Protein AF-A0A0B5DW13-F1 (afdb_monomer_lite)

Secondary structure (DSSP, 8-state):
--------------SSHHHHHHHHHHHHHHHHHHHHT---HHHHHTT----SHHHHHHHHHHHHHHHHHHTS-SS---

Radius of gyration: 16.22 Å; chains: 1; bounding box: 40×35×44 Å

Sequence (78 aa):
MSDFPEHHFRELKMNTPLFNITVALSIIQSHILASDSALDPHMMWGGNHIKDDGLEAAVALLAPVIDVLEDLSWEGEK

Structure (mmCIF, N/CA/C/O backbone):
data_AF-A0A0B5DW13-F1
#
_entry.id   AF-A0A0B5DW13-F1
#
loop_
_atom_site.group_PDB
_atom_site.id
_atom_site.type_symbol
_atom_site.label_atom_id
_atom_site.label_alt_id
_atom_site.label_comp_id
_atom_site.label_asym_id
_atom_site.label_entity_id
_atom_site.label_seq_id
_atom_site.pdbx_PDB_ins_code
_atom_site.Cartn_x
_atom_site.Cartn_y
_atom_site.Cartn_z
_atom_site.occupancy
_atom_site.B_iso_or_equiv
_atom_site.auth_seq_id
_atom_site.auth_comp_id
_atom_site.auth_asym_id
_atom_site.auth_atom_id
_atom_site.pdbx_PDB_model_num
ATOM 1 N N . MET A 1 1 ? -7.489 -20.989 -28.091 1.00 43.53 1 MET A N 1
ATOM 2 C CA . MET A 1 1 ? -8.120 -20.669 -26.799 1.00 43.53 1 MET A CA 1
ATOM 3 C C . MET A 1 1 ? -6.956 -20.514 -25.848 1.00 43.53 1 MET A C 1
ATOM 5 O O . MET A 1 1 ? -6.281 -21.496 -25.586 1.00 43.53 1 MET A O 1
ATOM 9 N N . SER A 1 2 ? -6.558 -19.272 -25.597 1.0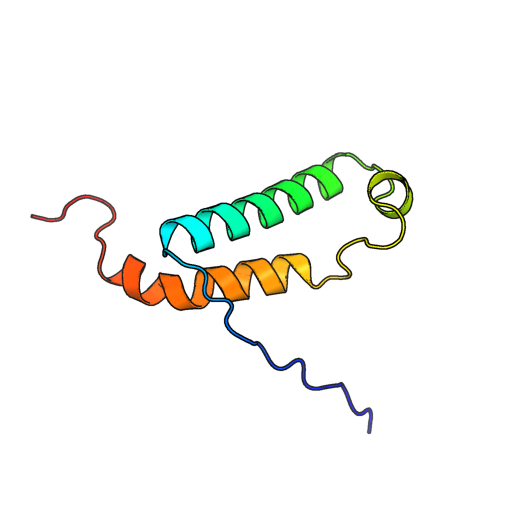0 42.19 2 SER A N 1
ATOM 10 C CA . SER A 1 2 ? -5.326 -18.955 -24.875 1.00 42.19 2 SER A CA 1
ATOM 11 C C . SER A 1 2 ? -5.627 -19.057 -23.385 1.00 42.19 2 SER A C 1
ATOM 13 O O . SER A 1 2 ? -6.434 -18.271 -22.894 1.00 42.19 2 SER A O 1
ATOM 15 N N . ASP A 1 3 ? -5.025 -20.029 -22.702 1.00 49.66 3 ASP A N 1
ATOM 16 C CA . ASP A 1 3 ? -5.040 -20.116 -21.242 1.00 49.66 3 ASP A CA 1
ATOM 17 C C . ASP A 1 3 ? -4.250 -18.923 -20.692 1.00 49.66 3 ASP A C 1
ATOM 19 O O . ASP A 1 3 ? -3.018 -18.925 -20.669 1.00 49.66 3 ASP A O 1
ATOM 23 N N . PHE A 1 4 ? -4.958 -17.860 -20.316 1.00 50.00 4 PHE A N 1
ATOM 24 C CA . PHE A 1 4 ? -4.381 -16.833 -19.461 1.00 50.00 4 PHE A CA 1
ATOM 25 C C . PHE A 1 4 ? -4.289 -17.424 -18.051 1.00 50.00 4 PHE A C 1
ATOM 27 O O . PHE A 1 4 ? -5.299 -17.931 -17.561 1.00 50.00 4 PHE A O 1
ATOM 34 N N . PRO A 1 5 ? -3.115 -17.405 -17.398 1.00 53.22 5 PRO A N 1
ATOM 35 C CA . PRO A 1 5 ? -3.023 -17.838 -16.014 1.00 53.22 5 PRO A CA 1
ATOM 36 C C . PRO A 1 5 ? -3.924 -16.936 -15.164 1.00 53.22 5 PRO A C 1
ATOM 38 O O . PRO A 1 5 ? -3.785 -15.713 -15.190 1.00 53.22 5 PRO A O 1
ATOM 41 N N . GLU A 1 6 ? -4.870 -17.535 -14.439 1.00 54.31 6 GLU A N 1
ATOM 42 C CA . GLU A 1 6 ? -5.655 -16.837 -13.422 1.00 54.31 6 GLU A CA 1
ATOM 43 C C . GLU A 1 6 ? -4.682 -16.307 -12.361 1.00 54.31 6 GLU A C 1
ATOM 45 O O . GLU A 1 6 ? -4.162 -17.057 -11.532 1.00 54.31 6 GLU A O 1
ATOM 50 N N . HIS A 1 7 ? -4.390 -15.006 -12.406 1.00 53.88 7 HIS A N 1
ATOM 51 C CA . HIS A 1 7 ? -3.706 -14.321 -11.319 1.00 53.88 7 HIS A CA 1
ATOM 52 C C . HIS A 1 7 ? -4.636 -14.347 -10.102 1.00 53.88 7 HIS A C 1
ATOM 54 O O . HIS A 1 7 ? -5.569 -13.555 -9.979 1.00 53.88 7 HIS A O 1
ATOM 60 N N . HIS A 1 8 ? -4.423 -15.319 -9.216 1.00 57.41 8 HIS A N 1
ATOM 61 C CA . HIS A 1 8 ? -5.130 -15.393 -7.947 1.00 57.41 8 HIS A CA 1
ATOM 62 C C . HIS A 1 8 ? -4.649 -14.257 -7.046 1.00 57.41 8 HIS A C 1
ATOM 64 O O . HIS A 1 8 ? -3.588 -14.349 -6.427 1.00 57.41 8 HIS A O 1
ATOM 70 N N . PHE A 1 9 ? -5.451 -13.196 -6.958 1.00 61.59 9 PHE A N 1
ATOM 71 C CA . PHE A 1 9 ? -5.270 -12.154 -5.958 1.00 61.59 9 PHE A CA 1
ATOM 72 C C . PHE A 1 9 ? -5.204 -12.790 -4.566 1.00 61.59 9 PHE A C 1
ATOM 74 O O . PHE A 1 9 ? -6.110 -13.520 -4.152 1.00 61.59 9 PHE A O 1
ATOM 81 N N . ARG A 1 10 ? -4.111 -12.532 -3.849 1.00 69.94 10 ARG A N 1
ATOM 82 C CA . ARG A 1 10 ? -3.883 -13.049 -2.502 1.00 69.94 10 ARG A CA 1
ATOM 83 C C . ARG A 1 10 ? -3.679 -11.879 -1.562 1.00 69.94 10 ARG A C 1
ATOM 85 O O . ARG A 1 10 ? -2.675 -11.185 -1.664 1.00 69.94 10 ARG A O 1
ATOM 92 N N . GLU A 1 11 ? -4.606 -11.704 -0.628 1.00 67.50 11 GLU A N 1
ATOM 93 C CA . GLU A 1 11 ? -4.478 -10.690 0.416 1.00 67.50 11 GLU A CA 1
ATOM 94 C C . GLU A 1 11 ? -3.165 -10.847 1.189 1.00 67.50 11 GLU A C 1
ATOM 96 O O . GLU A 1 11 ? -2.766 -11.953 1.583 1.00 67.50 11 GLU A O 1
ATOM 101 N N . LEU A 1 12 ? -2.504 -9.715 1.428 1.00 73.25 12 LEU A N 1
ATOM 102 C CA . LEU A 1 12 ? -1.284 -9.631 2.215 1.00 73.25 12 LEU A CA 1
ATOM 103 C C . LEU A 1 12 ? -1.606 -8.945 3.542 1.00 73.25 12 LEU A C 1
ATOM 105 O O . LEU A 1 12 ? -2.019 -7.786 3.595 1.00 73.25 12 LEU A O 1
ATOM 109 N N . LYS A 1 13 ? -1.404 -9.670 4.642 1.00 78.38 13 LYS A N 1
ATOM 110 C CA . LYS A 1 13 ? -1.697 -9.180 5.990 1.00 78.38 13 LYS A CA 1
ATOM 111 C C . LYS A 1 13 ? -0.431 -9.149 6.830 1.00 78.38 13 LYS A C 1
ATOM 113 O O . LYS A 1 13 ? 0.156 -10.190 7.118 1.00 78.38 13 LYS A O 1
ATOM 118 N N . MET A 1 14 ? -0.023 -7.950 7.219 1.00 80.25 14 MET A N 1
ATOM 119 C CA . MET A 1 14 ? 1.071 -7.727 8.155 1.00 80.25 14 MET A CA 1
ATOM 120 C C . MET A 1 14 ? 0.559 -7.644 9.601 1.00 80.25 14 MET A C 1
ATOM 122 O O . MET A 1 14 ? -0.635 -7.752 9.874 1.00 80.25 14 MET A O 1
ATOM 126 N N . ASN A 1 15 ? 1.481 -7.422 10.541 1.00 81.81 15 ASN A N 1
ATOM 127 C CA . ASN A 1 15 ? 1.196 -7.413 11.977 1.00 81.81 15 ASN A CA 1
ATOM 128 C C . ASN A 1 15 ? 0.189 -6.332 12.416 1.00 81.81 15 ASN A C 1
ATOM 130 O O . ASN A 1 15 ? -0.534 -6.552 13.384 1.00 81.81 15 ASN A O 1
ATOM 134 N N . THR A 1 16 ? 0.136 -5.172 11.746 1.00 85.69 16 THR A N 1
ATOM 135 C CA . THR A 1 16 ? -0.819 -4.091 12.059 1.00 85.69 16 THR A CA 1
ATOM 136 C C . THR A 1 16 ? -1.352 -3.419 10.785 1.00 85.69 16 THR A C 1
ATOM 138 O O . THR A 1 16 ? -0.626 -3.366 9.786 1.00 85.69 16 THR A O 1
ATOM 141 N N . PRO A 1 17 ? -2.576 -2.842 10.805 1.00 85.81 17 PRO A N 1
ATOM 142 C CA . PRO A 1 17 ? -3.121 -2.090 9.667 1.00 85.81 17 PRO A CA 1
ATOM 143 C C . PRO A 1 17 ? -2.213 -0.935 9.224 1.00 85.81 17 PRO A C 1
ATOM 145 O O . PRO A 1 17 ? -1.981 -0.738 8.035 1.00 85.81 17 PRO A O 1
ATOM 148 N N . LEU A 1 18 ? -1.608 -0.231 10.189 1.00 87.38 18 LEU A N 1
ATOM 149 C CA . LEU A 1 18 ? -0.638 0.833 9.923 1.00 87.38 18 LEU A CA 1
ATOM 150 C C . LEU A 1 18 ? 0.580 0.324 9.140 1.00 87.38 18 LEU A C 1
ATOM 152 O O . LEU A 1 18 ? 1.084 1.021 8.259 1.00 87.38 18 LEU A O 1
ATOM 156 N N . PHE A 1 19 ? 1.054 -0.888 9.439 1.00 87.44 19 PHE A N 1
ATOM 157 C CA . PHE A 1 19 ? 2.189 -1.467 8.729 1.00 87.44 19 PHE A CA 1
ATOM 158 C C . PHE A 1 19 ? 1.811 -1.859 7.296 1.00 87.44 19 PHE A C 1
ATOM 160 O O . PHE A 1 19 ? 2.580 -1.580 6.381 1.00 87.44 19 PHE A O 1
ATOM 167 N N . ASN A 1 20 ? 0.605 -2.401 7.081 1.00 86.31 20 A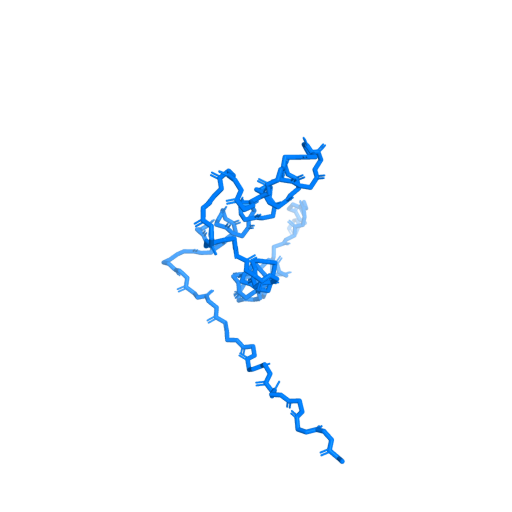SN A N 1
ATOM 168 C CA . ASN A 1 20 ? 0.072 -2.641 5.734 1.00 86.31 20 ASN A CA 1
ATOM 169 C C . ASN A 1 20 ? 0.039 -1.350 4.900 1.00 86.31 20 ASN A C 1
ATOM 171 O O . ASN A 1 20 ? 0.586 -1.326 3.798 1.00 86.31 20 ASN A O 1
ATOM 175 N N . ILE A 1 21 ? -0.522 -0.265 5.450 1.00 88.88 21 ILE A N 1
ATOM 176 C CA . ILE A 1 21 ? -0.584 1.044 4.777 1.00 88.88 21 ILE A CA 1
ATOM 177 C C . ILE A 1 21 ? 0.826 1.569 4.477 1.00 88.88 21 ILE A C 1
ATOM 179 O O . ILE A 1 21 ? 1.109 1.981 3.355 1.00 88.88 21 ILE A O 1
ATOM 183 N N . THR A 1 22 ? 1.728 1.530 5.461 1.00 91.50 22 THR A N 1
ATOM 184 C CA . THR A 1 22 ? 3.102 2.039 5.312 1.00 91.50 22 THR A CA 1
ATOM 185 C C . THR A 1 22 ? 3.854 1.323 4.191 1.00 91.50 22 THR A C 1
ATOM 187 O O . THR A 1 22 ? 4.505 1.968 3.365 1.00 91.50 22 THR A O 1
ATOM 190 N N . VAL A 1 23 ? 3.758 -0.007 4.141 1.00 87.88 23 VAL A N 1
ATOM 191 C CA . VAL A 1 23 ? 4.428 -0.806 3.109 1.00 87.88 23 VAL A CA 1
ATOM 192 C C . VAL A 1 23 ? 3.799 -0.543 1.740 1.00 87.88 23 VAL A C 1
ATOM 194 O O . VAL A 1 23 ? 4.534 -0.290 0.787 1.00 87.88 23 VAL A O 1
ATOM 197 N N . ALA A 1 24 ? 2.465 -0.514 1.640 1.00 89.25 24 ALA A N 1
ATOM 198 C CA . ALA A 1 24 ? 1.774 -0.220 0.385 1.00 89.25 24 ALA A CA 1
ATOM 199 C C . ALA A 1 24 ? 2.165 1.156 -0.183 1.00 89.25 24 ALA A C 1
ATOM 201 O O . ALA A 1 24 ? 2.514 1.266 -1.359 1.00 89.25 24 ALA A O 1
ATOM 202 N N . LEU A 1 25 ? 2.192 2.194 0.660 1.00 90.50 25 LEU A N 1
ATOM 203 C CA . LEU A 1 25 ? 2.608 3.541 0.259 1.00 90.50 25 LEU A CA 1
ATOM 204 C C . LEU A 1 25 ? 4.073 3.588 -0.180 1.00 90.50 25 LEU A C 1
ATOM 206 O O . LEU A 1 25 ? 4.382 4.238 -1.175 1.00 90.50 25 LEU A O 1
ATOM 210 N N . SER A 1 26 ? 4.962 2.870 0.508 1.00 87.12 26 SER A N 1
ATOM 211 C CA . SER A 1 26 ? 6.383 2.801 0.139 1.00 87.12 26 SER A CA 1
ATOM 212 C C . SER A 1 26 ? 6.579 2.175 -1.245 1.00 87.12 26 SER A C 1
ATOM 214 O O . SER A 1 26 ? 7.409 2.648 -2.026 1.00 87.12 26 SER A O 1
ATOM 216 N N . ILE A 1 27 ? 5.792 1.144 -1.576 1.00 86.69 27 ILE A N 1
ATOM 217 C CA . ILE A 1 27 ? 5.811 0.507 -2.898 1.00 86.69 27 ILE A CA 1
ATOM 218 C C . ILE A 1 27 ? 5.308 1.486 -3.967 1.00 86.69 27 ILE A C 1
ATOM 220 O O . ILE A 1 27 ? 5.999 1.703 -4.962 1.00 86.69 27 ILE A O 1
ATOM 224 N N . ILE A 1 28 ? 4.161 2.137 -3.740 1.00 86.56 28 ILE A N 1
ATOM 225 C CA . ILE A 1 28 ? 3.592 3.128 -4.672 1.00 86.56 28 ILE A CA 1
ATOM 226 C C . ILE A 1 28 ? 4.576 4.279 -4.916 1.00 86.56 28 ILE A C 1
ATOM 228 O O . ILE A 1 28 ? 4.837 4.638 -6.062 1.00 86.56 28 ILE A O 1
ATOM 232 N N . GLN A 1 29 ? 5.164 4.834 -3.855 1.00 85.69 29 GLN A N 1
ATOM 233 C CA . GLN A 1 29 ? 6.144 5.916 -3.959 1.00 85.69 29 GLN A CA 1
ATOM 234 C C . GLN A 1 29 ? 7.389 5.486 -4.733 1.00 85.69 29 GLN A C 1
ATOM 236 O O . GLN A 1 29 ? 7.868 6.237 -5.579 1.00 85.69 29 GLN A O 1
ATOM 241 N N . SER A 1 30 ? 7.885 4.273 -4.488 1.00 81.12 30 SER A N 1
ATOM 242 C CA . SER A 1 30 ? 9.028 3.728 -5.226 1.00 81.12 30 SER A CA 1
ATOM 243 C C . SER A 1 30 ? 8.712 3.573 -6.714 1.00 81.12 30 SER A C 1
ATOM 245 O O . SER A 1 30 ? 9.538 3.936 -7.548 1.00 81.12 30 SER A O 1
ATOM 247 N N . HIS A 1 31 ? 7.501 3.118 -7.056 1.00 78.88 31 HIS A N 1
ATOM 248 C CA . HIS A 1 31 ? 7.038 3.042 -8.444 1.00 78.88 31 HIS A CA 1
ATOM 249 C C . HIS A 1 31 ? 6.944 4.420 -9.107 1.00 78.88 31 HIS A C 1
ATOM 251 O O . HIS A 1 31 ? 7.427 4.585 -10.226 1.00 78.88 31 HIS A O 1
ATOM 257 N N . ILE A 1 32 ? 6.372 5.416 -8.423 1.00 80.62 32 ILE A N 1
ATOM 258 C CA . ILE A 1 32 ? 6.277 6.788 -8.944 1.00 80.62 32 ILE A CA 1
ATOM 259 C C . ILE A 1 32 ? 7.680 7.358 -9.187 1.00 80.62 32 ILE A C 1
ATOM 261 O O . ILE A 1 32 ? 7.961 7.832 -10.286 1.00 80.62 32 ILE A O 1
ATOM 265 N N . LEU A 1 33 ? 8.584 7.248 -8.208 1.00 77.44 33 LEU A N 1
ATOM 266 C CA . LEU A 1 33 ? 9.961 7.742 -8.321 1.00 77.44 33 LEU A CA 1
ATOM 267 C C . LEU A 1 33 ? 10.745 7.042 -9.438 1.00 77.44 33 LEU A C 1
ATOM 269 O O . LEU A 1 33 ? 11.492 7.697 -10.164 1.00 77.44 33 LEU A O 1
ATOM 273 N N . ALA A 1 34 ? 10.564 5.732 -9.609 1.00 71.12 34 ALA A N 1
ATOM 274 C CA . ALA A 1 34 ? 11.164 4.992 -10.716 1.00 71.12 34 ALA A CA 1
ATOM 275 C C . ALA A 1 34 ? 10.598 5.440 -12.076 1.00 71.12 34 ALA A C 1
ATOM 277 O O . ALA A 1 34 ? 11.352 5.560 -13.038 1.00 71.12 34 ALA A O 1
ATOM 278 N N . SER A 1 35 ? 9.295 5.741 -12.154 1.00 67.69 35 SER A N 1
ATOM 279 C CA . SER A 1 35 ? 8.650 6.195 -13.395 1.00 67.69 35 SER A CA 1
ATOM 280 C C . SER A 1 35 ? 9.037 7.620 -13.811 1.00 67.69 35 SER A C 1
ATOM 282 O O . SER A 1 35 ? 9.186 7.884 -15.002 1.00 67.69 35 SER A O 1
ATOM 284 N N . ASP A 1 36 ? 9.241 8.524 -12.849 1.00 66.12 36 ASP A N 1
ATOM 285 C CA . ASP A 1 36 ? 9.525 9.945 -13.103 1.00 66.12 36 ASP A CA 1
ATOM 286 C C . ASP A 1 36 ? 11.003 10.204 -13.439 1.00 66.12 36 ASP A C 1
ATOM 288 O O . ASP A 1 36 ? 11.365 11.169 -14.106 1.00 66.12 36 ASP A O 1
ATOM 292 N N . SER A 1 37 ? 11.891 9.311 -13.009 1.00 59.41 37 SER A N 1
ATOM 293 C CA . SER A 1 37 ? 13.331 9.538 -13.096 1.00 59.41 37 SER A CA 1
ATOM 294 C C . SER A 1 37 ? 13.966 9.148 -14.439 1.00 59.41 37 SER A C 1
ATOM 296 O O . SER A 1 37 ? 15.161 9.383 -14.618 1.00 59.41 37 SER A O 1
ATOM 298 N N . ALA A 1 38 ? 13.213 8.570 -15.391 1.00 59.59 38 ALA A N 1
ATOM 299 C CA . ALA A 1 38 ? 13.734 7.973 -16.638 1.00 59.59 38 ALA A CA 1
ATOM 300 C C . ALA A 1 38 ? 14.930 7.017 -16.416 1.00 59.59 38 ALA A C 1
ATOM 302 O O . ALA A 1 38 ? 15.687 6.705 -17.339 1.00 59.59 38 ALA A O 1
ATOM 303 N N . LEU A 1 39 ? 15.120 6.572 -15.173 1.00 56.56 39 LEU A N 1
ATOM 304 C CA . LEU A 1 39 ? 16.193 5.691 -14.770 1.00 56.56 39 LEU A CA 1
ATOM 305 C C . LEU A 1 39 ? 15.809 4.292 -15.214 1.00 56.56 39 LEU A C 1
ATOM 307 O O . LEU A 1 39 ? 14.736 3.819 -14.857 1.00 56.56 39 LEU A O 1
ATOM 311 N N . ASP A 1 40 ? 16.689 3.647 -15.985 1.00 58.62 40 ASP A N 1
ATOM 312 C CA . ASP A 1 40 ? 16.508 2.256 -16.385 1.00 58.62 40 ASP A CA 1
ATOM 313 C C . ASP A 1 40 ? 16.364 1.400 -15.117 1.00 58.62 40 ASP A C 1
ATOM 315 O O . ASP A 1 40 ? 17.338 1.206 -14.371 1.00 58.62 40 ASP A O 1
ATOM 319 N N . PRO A 1 41 ? 15.161 0.885 -14.836 1.00 53.81 41 PRO A N 1
ATOM 320 C CA . PRO A 1 41 ? 14.923 0.205 -13.584 1.00 53.81 41 PRO A CA 1
ATOM 321 C C . PRO A 1 41 ? 15.657 -1.141 -13.502 1.00 53.81 41 PRO A C 1
ATOM 323 O O . PRO A 1 41 ? 15.957 -1.627 -12.406 1.00 53.81 41 PRO A O 1
ATOM 326 N N . HIS A 1 42 ? 16.025 -1.721 -14.651 1.00 55.06 42 HIS A N 1
ATOM 327 C CA . HIS A 1 42 ? 16.871 -2.910 -14.707 1.00 55.06 42 HIS A CA 1
ATOM 328 C C . HIS A 1 42 ? 18.309 -2.624 -14.267 1.00 55.06 42 HIS A C 1
ATOM 330 O O . HIS A 1 42 ? 18.950 -3.516 -13.707 1.00 55.06 42 HIS A O 1
ATOM 336 N N . MET A 1 43 ? 18.796 -1.397 -14.471 1.00 57.22 43 MET A N 1
ATOM 337 C CA . MET A 1 43 ? 20.127 -0.951 -14.044 1.00 57.22 43 MET A CA 1
ATOM 338 C C . MET A 1 43 ? 20.166 -0.570 -12.560 1.00 57.22 43 MET A C 1
ATOM 340 O O . MET A 1 43 ? 21.150 -0.855 -11.882 1.00 57.22 43 MET A O 1
ATOM 344 N N . MET A 1 44 ? 19.104 0.058 -12.048 1.00 58.50 44 MET A N 1
ATOM 345 C CA . MET A 1 44 ? 19.033 0.543 -10.661 1.00 58.50 44 MET A CA 1
ATOM 346 C C . MET A 1 44 ? 18.747 -0.564 -9.642 1.00 58.50 44 MET A C 1
ATOM 348 O O . MET A 1 44 ? 19.357 -0.592 -8.575 1.00 58.50 44 MET A O 1
ATOM 352 N N . TRP A 1 45 ? 17.839 -1.487 -9.971 1.00 58.41 45 TRP A N 1
ATOM 353 C CA . TRP A 1 45 ? 17.389 -2.536 -9.046 1.00 58.41 45 TRP A CA 1
ATOM 354 C C . TRP A 1 45 ? 17.822 -3.948 -9.459 1.00 58.41 45 TRP A C 1
ATOM 356 O O . TRP A 1 45 ? 17.493 -4.909 -8.769 1.00 58.41 45 TRP A O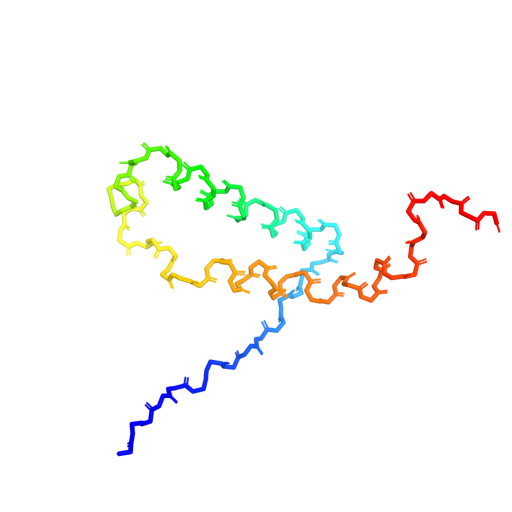 1
ATOM 366 N N . GLY A 1 46 ? 18.592 -4.073 -10.551 1.00 49.44 46 GLY A N 1
ATOM 367 C CA . GLY A 1 46 ? 19.289 -5.291 -10.963 1.00 49.44 46 GLY A CA 1
ATOM 368 C C . GLY A 1 46 ? 18.371 -6.492 -11.166 1.00 49.44 46 GLY A C 1
ATOM 369 O O . GLY A 1 46 ? 18.253 -7.313 -10.269 1.00 49.44 46 GLY A O 1
ATOM 370 N N . GLY A 1 47 ? 17.747 -6.631 -12.343 1.00 52.22 47 GLY A N 1
ATOM 371 C CA . GLY A 1 47 ? 17.017 -7.840 -12.789 1.00 52.22 47 GLY A CA 1
ATOM 372 C C . GLY A 1 47 ? 15.762 -8.250 -11.992 1.00 52.22 47 GLY A C 1
ATOM 373 O O . GLY A 1 47 ? 14.846 -8.826 -12.571 1.00 52.22 47 GLY A O 1
ATOM 374 N N . ASN A 1 48 ? 15.676 -7.887 -10.714 1.00 51.72 48 ASN A N 1
ATOM 375 C CA . ASN A 1 48 ? 14.562 -8.091 -9.794 1.00 51.72 48 ASN A CA 1
ATOM 376 C C . ASN A 1 48 ? 13.644 -6.868 -9.772 1.00 51.72 48 ASN A C 1
ATOM 378 O O . ASN A 1 48 ? 13.057 -6.544 -8.740 1.00 51.72 48 ASN A O 1
ATOM 382 N N . HIS A 1 49 ? 13.542 -6.163 -10.902 1.00 49.16 49 HIS A N 1
ATOM 383 C CA . HIS A 1 49 ? 12.490 -5.179 -11.043 1.00 49.16 49 HIS A CA 1
ATOM 384 C C . HIS A 1 49 ? 11.176 -5.903 -10.778 1.00 49.16 49 HIS A C 1
ATOM 386 O O . HIS A 1 49 ? 10.906 -6.924 -11.416 1.00 49.16 49 HIS A O 1
ATOM 392 N N . ILE A 1 50 ? 10.423 -5.430 -9.785 1.00 52.62 50 ILE A N 1
ATOM 393 C CA . ILE A 1 50 ? 9.140 -6.020 -9.429 1.00 52.62 50 ILE A CA 1
ATOM 394 C C . ILE A 1 50 ? 8.292 -5.925 -10.696 1.00 52.62 50 ILE A C 1
ATOM 396 O O . ILE A 1 50 ? 7.988 -4.841 -11.194 1.00 52.62 50 ILE A O 1
ATOM 400 N N . LYS A 1 51 ? 8.094 -7.083 -11.315 1.00 49.47 51 LYS A N 1
ATOM 401 C CA . LYS A 1 51 ? 7.662 -7.230 -12.697 1.00 49.47 51 LYS A CA 1
ATOM 402 C C . LYS A 1 51 ? 6.152 -7.055 -12.702 1.00 49.47 51 LYS A C 1
ATOM 404 O O . LYS A 1 51 ? 5.468 -8.020 -12.419 1.00 49.47 51 LYS A O 1
ATOM 409 N N . ASP 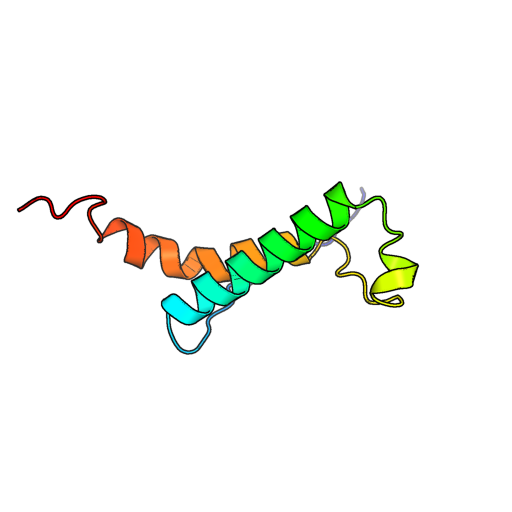A 1 52 ? 5.665 -5.827 -12.872 1.00 52.75 52 ASP A N 1
ATOM 410 C CA . ASP A 1 52 ? 4.240 -5.435 -12.819 1.00 52.75 52 ASP A CA 1
ATOM 411 C C . ASP A 1 52 ? 3.470 -5.782 -11.514 1.00 52.75 52 ASP A C 1
ATOM 413 O O . ASP A 1 52 ? 2.398 -5.245 -11.263 1.00 52.75 52 ASP A O 1
ATOM 417 N N . ASP A 1 53 ? 4.071 -6.555 -10.609 1.00 64.56 53 ASP A N 1
ATOM 418 C CA . ASP A 1 53 ? 3.458 -7.152 -9.414 1.00 64.56 53 ASP A CA 1
ATOM 419 C C . ASP A 1 53 ? 3.473 -6.224 -8.182 1.00 64.56 53 ASP A C 1
ATOM 421 O O . ASP A 1 53 ? 2.929 -6.533 -7.125 1.00 64.56 53 ASP A O 1
ATOM 425 N N . GLY A 1 54 ? 4.156 -5.077 -8.264 1.00 71.69 54 GLY A N 1
ATOM 426 C CA . GLY A 1 54 ? 4.378 -4.211 -7.101 1.00 71.69 54 GLY A CA 1
ATOM 427 C C . GLY A 1 54 ? 3.136 -3.414 -6.732 1.00 71.69 54 GLY A C 1
ATOM 428 O O . GLY A 1 54 ? 2.762 -3.339 -5.562 1.00 71.69 54 GLY A O 1
ATOM 429 N N . LEU A 1 55 ? 2.438 -2.874 -7.732 1.00 80.88 55 LEU A N 1
ATOM 430 C CA . LEU A 1 55 ? 1.152 -2.222 -7.503 1.00 80.88 55 LEU A CA 1
ATOM 431 C C . LEU A 1 55 ? 0.071 -3.242 -7.123 1.00 80.88 55 LEU A C 1
ATOM 433 O O . LEU A 1 55 ? -0.739 -2.945 -6.249 1.00 80.88 55 LEU A O 1
ATOM 437 N N . GLU A 1 56 ? 0.101 -4.456 -7.681 1.00 82.50 56 GLU A N 1
ATOM 438 C CA . GLU A 1 56 ? -0.782 -5.550 -7.249 1.00 82.50 56 GLU A CA 1
ATOM 439 C C . GLU A 1 56 ? -0.532 -5.927 -5.780 1.00 82.50 56 GLU A C 1
ATOM 441 O O . GLU A 1 56 ? -1.480 -6.037 -4.999 1.00 82.50 56 GLU A O 1
ATOM 446 N N . ALA A 1 57 ? 0.732 -6.004 -5.353 1.00 82.94 57 ALA A N 1
ATO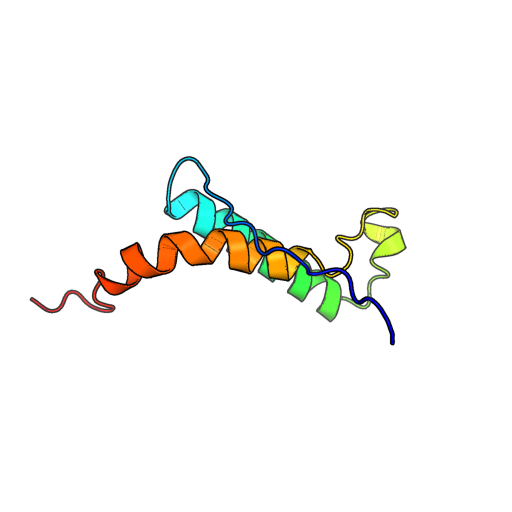M 447 C CA . ALA A 1 57 ? 1.094 -6.207 -3.952 1.00 82.94 57 ALA A CA 1
ATOM 448 C C . ALA A 1 57 ? 0.650 -5.041 -3.050 1.00 82.94 57 ALA A C 1
ATOM 450 O O . ALA A 1 57 ? 0.192 -5.269 -1.929 1.00 82.94 57 ALA A O 1
ATOM 451 N N . ALA A 1 58 ? 0.740 -3.794 -3.525 1.00 86.19 58 ALA A N 1
ATOM 452 C CA . ALA A 1 58 ? 0.229 -2.637 -2.793 1.00 86.19 58 ALA A CA 1
ATOM 453 C C . ALA A 1 58 ? -1.296 -2.721 -2.606 1.00 86.19 58 ALA A C 1
ATOM 455 O O . ALA A 1 58 ? -1.788 -2.498 -1.500 1.00 86.19 58 ALA A O 1
ATOM 456 N N . VAL A 1 59 ? -2.041 -3.120 -3.642 1.00 85.94 59 VAL A N 1
ATOM 457 C CA . VAL A 1 59 ? -3.492 -3.362 -3.551 1.00 85.94 59 VAL A CA 1
ATOM 458 C C . VAL A 1 59 ? -3.796 -4.511 -2.586 1.00 85.94 59 VAL A C 1
ATOM 460 O O . VAL A 1 59 ? -4.675 -4.374 -1.737 1.00 85.94 59 VAL A O 1
ATOM 463 N N . ALA A 1 60 ? -3.033 -5.605 -2.635 1.00 86.31 60 ALA A N 1
ATOM 464 C CA . ALA A 1 60 ? -3.185 -6.741 -1.725 1.00 86.31 60 ALA A CA 1
ATOM 465 C C . ALA A 1 60 ? -2.936 -6.395 -0.249 1.00 86.31 60 ALA A C 1
ATOM 467 O O . ALA A 1 60 ? -3.534 -7.014 0.633 1.00 86.31 60 ALA A O 1
ATOM 468 N N . LEU A 1 61 ? -2.074 -5.413 0.025 1.00 87.31 61 LEU A N 1
ATOM 469 C CA . LEU A 1 61 ? -1.825 -4.884 1.369 1.00 87.31 61 LEU A CA 1
ATOM 470 C C . LEU A 1 61 ? -2.930 -3.928 1.838 1.00 87.31 61 LEU A C 1
ATOM 472 O O . LEU A 1 61 ? -3.220 -3.876 3.035 1.00 87.31 61 LEU A O 1
ATOM 476 N N . LEU A 1 62 ? -3.541 -3.173 0.921 1.00 88.81 62 LEU A N 1
ATOM 477 C CA . LEU A 1 62 ? -4.594 -2.205 1.240 1.00 88.81 62 LEU A CA 1
ATOM 478 C C . LEU A 1 62 ? -5.971 -2.852 1.401 1.00 88.81 62 LEU A C 1
ATOM 480 O O . LEU A 1 62 ? -6.709 -2.434 2.287 1.00 88.81 62 LEU A O 1
ATOM 484 N N . ALA A 1 63 ? -6.294 -3.881 0.612 1.00 89.31 63 ALA A N 1
ATOM 485 C CA . ALA A 1 63 ? -7.587 -4.569 0.639 1.00 89.31 63 ALA A CA 1
ATOM 486 C C . ALA A 1 63 ? -8.090 -4.922 2.057 1.00 89.31 63 ALA A C 1
ATOM 488 O O . ALA A 1 63 ? -9.180 -4.481 2.409 1.00 89.31 63 ALA A O 1
ATOM 489 N N . PRO A 1 64 ? -7.309 -5.588 2.933 1.00 86.25 64 PRO A N 1
ATOM 490 C CA . PRO A 1 64 ? -7.773 -5.933 4.282 1.00 86.25 64 PRO A CA 1
ATOM 491 C C . PRO A 1 64 ? -7.856 -4.739 5.250 1.00 86.25 64 PRO A C 1
ATOM 493 O O . PRO A 1 64 ? -8.238 -4.915 6.407 1.00 86.25 64 PRO A O 1
ATOM 496 N N . VAL A 1 65 ? -7.424 -3.545 4.832 1.00 86.19 65 VAL A N 1
ATOM 497 C CA . VAL A 1 65 ? -7.472 -2.313 5.632 1.00 86.19 65 VAL A CA 1
ATOM 498 C C . VAL A 1 65 ? -8.674 -1.446 5.250 1.00 86.19 65 VAL A C 1
ATOM 500 O O . VAL A 1 65 ? -9.057 -0.598 6.048 1.00 86.19 65 VAL A O 1
ATOM 503 N N . ILE A 1 66 ? -9.291 -1.673 4.083 1.00 84.38 66 ILE A N 1
ATOM 504 C CA . ILE A 1 66 ? -10.455 -0.906 3.614 1.00 84.38 66 ILE A CA 1
ATOM 505 C C . ILE A 1 66 ? -11.591 -0.988 4.631 1.00 84.38 66 ILE A C 1
ATOM 507 O O . ILE A 1 66 ? -12.028 0.056 5.097 1.00 84.38 66 ILE A O 1
ATOM 511 N N . ASP A 1 67 ? -11.961 -2.189 5.075 1.00 80.25 67 ASP A N 1
ATOM 512 C CA . ASP A 1 67 ? -13.030 -2.378 6.067 1.00 80.25 67 ASP A CA 1
ATOM 513 C C . ASP A 1 67 ? -12.765 -1.595 7.368 1.00 80.25 67 ASP A C 1
ATOM 515 O O . ASP A 1 67 ? -13.658 -0.988 7.945 1.00 80.25 67 ASP A O 1
ATOM 519 N N . VAL A 1 68 ? -11.504 -1.555 7.817 1.00 81.69 68 VAL A N 1
ATOM 520 C CA . VAL A 1 68 ? -11.105 -0.825 9.034 1.00 81.69 68 VAL A CA 1
ATOM 521 C C . VAL A 1 68 ? -11.167 0.691 8.826 1.00 81.69 68 VAL A C 1
ATOM 523 O O . VAL A 1 68 ? -11.404 1.435 9.775 1.00 81.69 68 VAL A O 1
ATOM 526 N N . LEU A 1 69 ? -10.906 1.155 7.604 1.00 80.50 69 LEU A N 1
ATOM 527 C CA . LEU A 1 69 ? -10.959 2.569 7.241 1.00 80.50 69 LEU A CA 1
ATOM 528 C C . LEU A 1 69 ? -12.386 3.046 6.961 1.00 80.50 69 LEU A C 1
ATOM 530 O O . LEU A 1 69 ? -12.661 4.212 7.212 1.00 80.50 69 LEU A O 1
ATOM 534 N N . GLU A 1 70 ? -13.285 2.186 6.478 1.00 80.31 70 GLU A N 1
ATOM 535 C CA . GLU A 1 70 ? -14.702 2.525 6.276 1.00 80.31 70 GLU A CA 1
ATOM 536 C C . GLU A 1 70 ? -15.399 2.890 7.593 1.00 80.31 70 GLU A C 1
ATOM 538 O O . GLU A 1 70 ? -16.232 3.796 7.622 1.00 80.31 70 GLU A O 1
ATOM 543 N N . ASP A 1 71 ? -14.998 2.253 8.695 1.00 77.69 71 ASP A N 1
ATOM 544 C CA . ASP A 1 71 ? -15.487 2.567 10.041 1.00 77.69 71 ASP A CA 1
ATOM 545 C C . ASP A 1 71 ? -14.902 3.876 10.616 1.00 77.69 71 ASP A C 1
ATOM 547 O O . ASP A 1 71 ? -15.348 4.359 11.663 1.00 77.69 71 ASP A O 1
ATOM 551 N N . LEU A 1 72 ? -13.892 4.465 9.963 1.00 76.44 72 LEU A N 1
ATOM 552 C CA . LEU A 1 72 ? -13.237 5.697 10.397 1.00 76.44 72 LEU A CA 1
ATOM 553 C C . LEU A 1 72 ? -13.788 6.899 9.619 1.00 76.44 72 LEU A C 1
ATOM 555 O O . LEU A 1 72 ? -13.620 7.020 8.408 1.00 76.44 72 LEU A O 1
ATOM 559 N N . SER A 1 73 ? -14.403 7.845 10.329 1.00 70.50 73 SER A N 1
ATOM 560 C CA . SER A 1 73 ? -14.839 9.106 9.731 1.00 70.50 73 SER A CA 1
ATOM 561 C C . SER A 1 73 ? -13.640 10.005 9.402 1.00 70.50 73 SER A C 1
ATOM 563 O O . SER A 1 73 ? -12.687 10.130 10.174 1.00 70.50 73 SER A O 1
ATOM 565 N N . TRP A 1 74 ? -13.681 10.624 8.218 1.00 68.62 74 TRP A N 1
ATOM 566 C CA . TRP A 1 74 ? -12.604 11.468 7.679 1.00 68.62 74 TRP A CA 1
ATOM 567 C C . TRP A 1 74 ? -12.274 12.667 8.581 1.00 68.62 74 TRP A C 1
ATOM 569 O O . TRP A 1 74 ? -11.120 13.048 8.764 1.00 68.62 74 TRP A O 1
ATOM 579 N N . GLU A 1 75 ? -13.307 13.221 9.197 1.00 69.56 75 GLU A N 1
ATOM 580 C CA . GLU A 1 75 ? -13.241 14.115 10.341 1.00 69.56 75 GLU A CA 1
ATOM 581 C C . GLU A 1 75 ? -14.130 13.472 11.395 1.00 69.56 75 GLU A C 1
ATOM 583 O O . GLU A 1 75 ? -15.180 12.964 11.021 1.00 69.56 75 GLU A O 1
ATOM 588 N N . GLY A 1 76 ? -13.729 13.466 12.670 1.00 55.66 76 GLY A N 1
ATOM 589 C CA . GLY A 1 76 ? -14.523 12.892 13.758 1.00 55.66 76 GLY A CA 1
ATOM 590 C C . GLY A 1 76 ? -15.954 13.435 13.779 1.00 55.66 76 GLY A C 1
ATOM 591 O O . GLY A 1 76 ? -16.245 14.422 14.459 1.00 55.66 76 GLY A O 1
ATOM 592 N N . GLU A 1 77 ? -16.847 12.791 13.033 1.00 49.22 77 GLU A N 1
ATOM 593 C CA . GLU A 1 77 ? -18.273 13.063 13.029 1.00 49.22 77 GLU A CA 1
ATOM 594 C C . GLU A 1 77 ? -18.832 12.500 14.335 1.00 49.22 77 GLU A C 1
ATOM 596 O O . GLU A 1 77 ? -19.223 11.344 14.416 1.00 49.22 77 GLU A O 1
ATOM 601 N N . LYS A 1 78 ? -18.715 13.359 15.355 1.00 48.97 78 LYS A N 1
ATOM 602 C CA . LYS A 1 78 ? -19.379 13.416 16.666 1.00 48.97 78 LYS A CA 1
ATOM 603 C C . LYS A 1 78 ? -19.930 12.123 17.262 1.00 48.97 78 LYS A C 1
ATOM 605 O O . LYS A 1 78 ? -20.992 11.653 16.805 1.00 48.97 78 LYS A O 1
#

Foldseek 3Di:
DDPDPPPPQAADDDPDLVVLQVQLVVLVVVVVCCVVVPDPVCVVVPPPPVPVCSNSSSCSSCVVCVVVCVPPDPPPPD

pLDDT: mean 71.07, std 14.75, range [42.19, 91.5]

Organism: NCBI:txid120832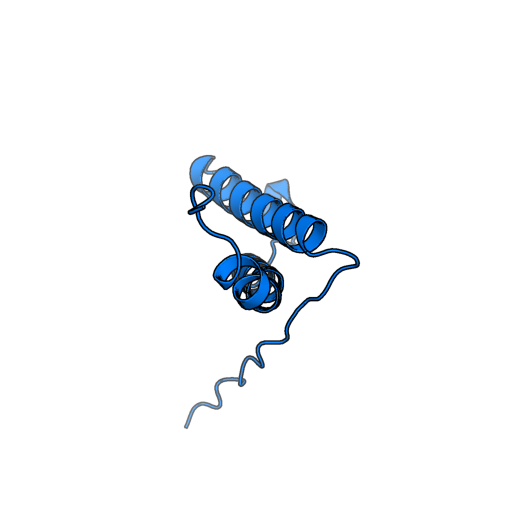4